Protein AF-A0A1G0Z399-F1 (afdb_monomer_lite)

Foldseek 3Di:
DDDDPPDPDDDDPDDDDPPPPDDDDLDDLPLVVLVVVLVVLVVVLVVQVPDPDRDPVVNVVSVVVSVVSVVVSVVVLCVQLVVLVVLLVVLVVVLVVCVVVVHDSPVSVVVNVVSVLSNVQSVCSSVVHHRPSPPDPPDDDDDDDDDDDDDDDDDDDDDDDDDDDDDDDDDDDD

pLDDT: mean 73.5, std 22.29, range [37.78, 97.56]

Radius of gyration: 30.2 Å; chains: 1; bounding box: 75×41×103 Å

Secondary structure (DSSP, 8-state):
------------------GGG--SS----TTHHHHHHHHHHHHHHHHHHTSSS--HHHHHHHHHHHHHHHHHHHHHHHHHHHHHHHHHHHHHHHHHHHHHTT---HHHHHHHHHHHHHHHHHHHHHTTPPPTT-----------------------------------------

Structure (mmCIF, N/CA/C/O backbone):
data_AF-A0A1G0Z399-F1
#
_entry.id   AF-A0A1G0Z399-F1
#
loop_
_atom_site.group_PDB
_atom_site.id
_atom_site.type_symbol
_atom_site.label_atom_id
_atom_site.label_alt_id
_atom_site.label_comp_id
_atom_site.label_asym_id
_atom_site.label_entity_id
_atom_site.label_seq_id
_atom_site.pdbx_PDB_ins_code
_atom_site.Cartn_x
_atom_site.Cartn_y
_atom_site.Cartn_z
_atom_site.occupancy
_atom_site.B_iso_or_equiv
_atom_site.auth_seq_id
_atom_site.auth_comp_id
_atom_site.auth_asym_id
_atom_site.auth_atom_id
_atom_site.pdbx_PDB_model_num
ATOM 1 N N . MET A 1 1 ? -34.007 10.698 52.292 1.00 41.97 1 MET A N 1
ATOM 2 C CA . MET A 1 1 ? -33.029 9.693 51.811 1.00 41.97 1 MET A CA 1
ATOM 3 C C . MET A 1 1 ? -32.902 9.818 50.298 1.00 41.97 1 MET A C 1
ATOM 5 O O . MET A 1 1 ? -33.829 10.302 49.661 1.00 41.97 1 MET A O 1
ATOM 9 N N . LYS A 1 2 ? -31.699 9.563 49.783 1.00 42.75 2 LYS A N 1
ATOM 10 C CA . LYS A 1 2 ? -31.101 10.180 48.586 1.00 42.75 2 LYS A CA 1
ATOM 11 C C . LYS A 1 2 ? -31.815 9.789 47.278 1.00 42.75 2 LYS A C 1
ATOM 13 O O . LYS A 1 2 ? -32.022 8.610 47.025 1.00 42.75 2 LYS A O 1
ATOM 18 N N . LYS A 1 3 ? -32.147 10.788 46.449 1.00 45.00 3 LYS A N 1
ATOM 19 C CA . LYS A 1 3 ? -32.598 10.623 45.058 1.00 45.00 3 LYS A CA 1
ATOM 20 C C . LYS A 1 3 ? -31.360 10.443 44.174 1.00 45.00 3 LYS A C 1
ATOM 22 O O . LYS A 1 3 ? -30.615 11.398 43.972 1.00 45.00 3 LYS A O 1
ATOM 27 N N . THR A 1 4 ? -31.118 9.235 43.684 1.00 48.25 4 THR A N 1
ATOM 28 C CA . THR A 1 4 ? -30.069 8.941 42.700 1.00 48.25 4 THR A CA 1
ATOM 29 C C . THR A 1 4 ? -30.560 9.351 41.314 1.00 48.25 4 THR A C 1
ATOM 31 O O . THR A 1 4 ? -31.308 8.633 40.657 1.00 48.25 4 THR A O 1
ATOM 34 N N . LEU A 1 5 ? -30.161 10.547 40.884 1.00 44.56 5 LEU A N 1
ATOM 35 C CA . LEU A 1 5 ? -30.267 10.999 39.500 1.00 44.56 5 LEU A CA 1
ATOM 36 C C . LEU A 1 5 ? -29.187 10.287 38.679 1.00 44.56 5 LEU A C 1
ATOM 38 O O . LEU A 1 5 ? -28.025 10.687 38.684 1.00 44.56 5 LEU A O 1
ATOM 42 N N . PHE A 1 6 ? -29.569 9.217 37.988 1.00 41.09 6 PHE A N 1
ATOM 43 C CA . PHE A 1 6 ? -28.756 8.643 36.921 1.00 41.09 6 PHE A CA 1
ATOM 44 C C . PHE A 1 6 ? -28.869 9.540 35.687 1.00 41.09 6 PHE A C 1
ATOM 46 O O . PHE A 1 6 ? -29.827 9.457 34.923 1.00 41.09 6 PHE A O 1
ATOM 53 N N . VAL A 1 7 ? -27.888 10.421 35.503 1.00 41.69 7 VAL A N 1
ATOM 54 C CA . VAL A 1 7 ? -27.706 11.175 34.260 1.00 41.69 7 VAL A CA 1
ATOM 55 C C . VAL A 1 7 ? -26.719 10.396 33.393 1.00 41.69 7 VAL A C 1
ATOM 57 O O . VAL A 1 7 ? -25.513 10.623 33.444 1.00 41.69 7 VAL A O 1
ATOM 60 N N . PHE A 1 8 ? -27.220 9.451 32.595 1.00 39.59 8 PHE A N 1
ATOM 61 C CA . PHE A 1 8 ? -26.447 8.889 31.484 1.00 39.59 8 PHE A CA 1
ATOM 62 C C . PHE A 1 8 ? -26.512 9.867 30.306 1.00 39.59 8 PHE A C 1
ATOM 64 O O . PHE A 1 8 ? -27.365 9.774 29.426 1.00 39.59 8 PHE A O 1
ATOM 71 N N . SER A 1 9 ? -25.625 10.863 30.341 1.00 43.03 9 SER A N 1
ATOM 72 C CA . SER A 1 9 ? -25.463 11.854 29.280 1.00 43.03 9 SER A CA 1
ATOM 73 C C . SER A 1 9 ? -24.786 11.232 28.055 1.00 43.03 9 SER A C 1
ATOM 75 O O . SER A 1 9 ? -23.596 10.928 28.067 1.00 43.03 9 SER A O 1
ATOM 77 N N . VAL A 1 10 ? -25.595 11.067 27.010 1.00 49.69 10 VAL A N 1
ATOM 78 C CA . VAL A 1 10 ? -25.304 11.088 25.568 1.00 49.69 10 VAL A CA 1
ATOM 79 C C . VAL A 1 10 ? -23.856 11.441 25.197 1.00 49.69 10 VAL A C 1
ATOM 81 O O . VAL A 1 10 ? -23.491 12.611 25.205 1.00 49.69 10 VAL A O 1
ATOM 84 N N . VAL A 1 11 ? -23.073 10.454 24.748 1.00 41.09 11 VAL A N 1
ATOM 85 C CA . VAL A 1 11 ? -21.989 10.662 23.769 1.00 41.09 11 VAL A CA 1
ATOM 86 C C . VAL A 1 11 ? -21.885 9.412 22.894 1.00 41.09 11 VAL A C 1
ATOM 88 O O . VAL A 1 11 ? -21.137 8.486 23.184 1.00 41.09 11 VAL A O 1
ATOM 91 N N . ALA A 1 12 ? -22.656 9.370 21.813 1.00 42.72 12 ALA A N 1
ATOM 92 C CA . ALA A 1 12 ? -22.428 8.432 20.717 1.00 42.72 12 ALA A CA 1
ATOM 93 C C . ALA A 1 12 ? -22.665 9.167 19.395 1.00 42.72 12 ALA A C 1
ATOM 95 O O . ALA A 1 12 ? -23.560 8.840 18.621 1.00 42.72 12 ALA A O 1
ATOM 96 N N . ALA A 1 13 ? -21.879 10.222 19.164 1.00 41.69 13 ALA A N 1
ATOM 97 C CA . ALA A 1 13 ? -21.755 10.795 17.834 1.00 41.69 13 ALA A CA 1
ATOM 98 C C . ALA A 1 13 ? -20.957 9.802 16.981 1.00 41.69 13 ALA A C 1
ATOM 100 O O . ALA A 1 13 ? -19.735 9.696 17.076 1.00 41.69 13 ALA A O 1
ATOM 101 N N . PHE A 1 14 ? -21.711 9.025 16.211 1.00 49.06 14 PHE A N 1
ATOM 102 C CA . PHE A 1 14 ? -21.263 8.169 15.126 1.00 49.06 14 PHE A CA 1
ATOM 103 C C . PHE A 1 14 ? -20.298 8.927 14.205 1.00 49.06 14 PHE A C 1
ATOM 105 O O . PHE A 1 14 ? -20.700 9.838 13.485 1.00 49.06 14 PHE A O 1
ATOM 112 N N . VAL A 1 15 ? -19.038 8.499 14.177 1.00 44.31 15 VAL A N 1
ATOM 113 C CA . VAL A 1 15 ? -18.118 8.781 13.071 1.00 44.31 15 VAL A CA 1
ATOM 114 C C . VAL A 1 15 ? -17.552 7.442 12.619 1.00 44.31 15 VAL A C 1
ATOM 116 O O . VAL A 1 15 ? -16.433 7.074 12.955 1.00 44.31 15 VAL A O 1
ATOM 119 N N . PHE A 1 16 ? -18.358 6.665 11.898 1.00 48.03 16 PHE A N 1
ATOM 120 C CA . PHE A 1 16 ? -17.870 5.472 11.211 1.00 48.03 16 PHE A CA 1
ATOM 121 C C . PHE A 1 16 ? -18.351 5.505 9.764 1.00 48.03 16 PHE A C 1
ATOM 123 O O . PHE A 1 16 ? -19.445 5.070 9.418 1.00 48.03 16 PHE A O 1
ATOM 130 N N . SER A 1 17 ? -17.539 6.115 8.906 1.00 43.75 17 SER A N 1
ATOM 131 C CA . SER A 1 17 ? -17.674 6.036 7.450 1.00 43.75 17 SER A CA 1
ATOM 132 C C . SER A 1 17 ? -16.289 6.084 6.813 1.00 43.75 17 SER A C 1
ATOM 134 O O . SER A 1 17 ? -15.959 7.000 6.070 1.00 43.75 17 SER A O 1
ATOM 136 N N . VAL A 1 18 ? -15.453 5.091 7.137 1.00 48.06 18 VAL A N 1
ATOM 137 C CA . VAL A 1 18 ? -14.201 4.819 6.399 1.00 48.06 18 VAL A CA 1
ATOM 138 C C . VAL A 1 18 ? -14.210 3.411 5.773 1.00 48.06 18 VAL A C 1
ATOM 140 O O . VAL A 1 18 ? -13.247 2.987 5.143 1.00 48.06 18 VAL A O 1
ATOM 143 N N . SER A 1 19 ? -15.313 2.665 5.895 1.00 46.28 19 SER A N 1
ATOM 144 C CA . SER A 1 19 ? -15.347 1.223 5.603 1.00 46.28 19 SER A CA 1
ATOM 145 C C . SER A 1 19 ? -15.440 0.842 4.119 1.00 46.28 19 SER A C 1
ATOM 147 O O . SER A 1 19 ? -15.453 -0.344 3.807 1.00 46.28 19 SER A O 1
ATOM 149 N N . SER A 1 20 ? -15.472 1.794 3.185 1.00 47.72 20 SER A N 1
ATOM 150 C CA . SER A 1 20 ? -15.781 1.484 1.779 1.00 47.72 20 SER A CA 1
ATOM 151 C C . SER A 1 20 ? -14.581 1.069 0.917 1.00 47.72 20 SER A C 1
ATOM 153 O O . SER A 1 20 ? -14.781 0.713 -0.239 1.00 47.72 20 SER A O 1
ATOM 155 N N . LEU A 1 21 ? -13.341 1.117 1.422 1.00 50.50 21 LEU A N 1
ATOM 156 C CA . LEU A 1 21 ? -12.150 0.834 0.598 1.00 50.50 21 LEU A CA 1
ATOM 157 C C . LEU A 1 21 ? -11.753 -0.649 0.522 1.00 50.50 21 LEU A C 1
ATOM 159 O O . LEU A 1 21 ? -10.910 -1.003 -0.294 1.00 50.50 21 LEU A O 1
ATOM 163 N N . PHE A 1 22 ? -12.367 -1.519 1.324 1.00 53.06 22 PHE A N 1
ATOM 164 C CA . PHE A 1 22 ? -12.090 -2.959 1.320 1.00 53.06 22 PHE A CA 1
ATOM 165 C C . PHE A 1 22 ? -13.396 -3.749 1.435 1.00 53.06 22 PHE A C 1
ATOM 167 O O . PHE A 1 22 ? -13.608 -4.478 2.401 1.00 53.06 22 PHE A O 1
ATOM 174 N N . ALA A 1 23 ? -14.300 -3.557 0.471 1.00 49.56 23 ALA A N 1
ATOM 175 C CA . ALA A 1 23 ? -15.424 -4.465 0.290 1.00 49.56 23 ALA A CA 1
ATOM 176 C C . ALA A 1 23 ? -14.911 -5.800 -0.273 1.00 49.56 23 ALA A C 1
ATOM 178 O O . ALA A 1 23 ? -14.051 -5.847 -1.150 1.00 49.56 23 ALA A O 1
ATOM 179 N N . GLU A 1 24 ? -15.437 -6.866 0.303 1.00 47.84 24 GLU A N 1
ATOM 180 C CA . GLU A 1 24 ? -15.082 -8.275 0.192 1.00 47.84 24 GLU A CA 1
ATOM 181 C C . GLU A 1 24 ? -15.218 -8.823 -1.243 1.00 47.84 24 GLU A C 1
ATOM 183 O O . GLU A 1 24 ? -16.223 -9.402 -1.637 1.00 47.84 24 GLU A O 1
ATOM 188 N N . ALA A 1 25 ? -14.179 -8.623 -2.049 1.00 48.88 25 ALA A N 1
ATOM 189 C CA . ALA A 1 25 ? -13.907 -9.354 -3.281 1.00 48.88 25 ALA A CA 1
ATOM 190 C C . ALA A 1 25 ? -12.461 -9.845 -3.185 1.00 48.88 25 ALA A C 1
ATOM 192 O O . ALA A 1 25 ? -11.640 -9.106 -2.643 1.00 48.88 25 ALA A O 1
ATOM 193 N N . ALA A 1 26 ? -12.165 -11.064 -3.664 1.00 54.31 26 ALA A N 1
ATOM 194 C CA . ALA A 1 26 ? -10.829 -11.679 -3.652 1.00 54.31 26 ALA A CA 1
ATOM 195 C C . ALA A 1 26 ? -9.746 -10.605 -3.830 1.00 54.31 26 ALA A C 1
ATOM 197 O O . ALA A 1 26 ? -9.667 -9.973 -4.891 1.00 54.31 26 ALA A O 1
ATOM 198 N N . LYS A 1 27 ? -9.045 -10.286 -2.734 1.00 64.12 27 LYS A N 1
ATOM 199 C CA . LYS A 1 27 ? -8.339 -9.013 -2.602 1.00 64.12 27 LYS A CA 1
ATOM 200 C C . LYS A 1 27 ? -7.101 -9.038 -3.484 1.00 64.12 27 LYS A C 1
ATOM 202 O O . LYS A 1 27 ? -6.032 -9.485 -3.093 1.00 64.12 27 LYS A O 1
ATOM 207 N N . LYS A 1 28 ? -7.271 -8.557 -4.713 1.00 76.69 28 LYS A N 1
ATOM 208 C CA . LYS A 1 28 ? -6.165 -8.315 -5.633 1.00 76.69 28 LYS A CA 1
ATOM 209 C C . LYS A 1 28 ? -5.223 -7.313 -4.982 1.00 76.69 28 LYS A C 1
ATOM 211 O O . LYS A 1 28 ? -5.672 -6.244 -4.569 1.00 76.69 28 LYS A O 1
ATOM 216 N N . ASN A 1 29 ? -3.935 -7.642 -4.952 1.00 84.56 29 ASN A N 1
ATOM 217 C CA . ASN A 1 29 ? -2.895 -6.734 -4.491 1.00 84.56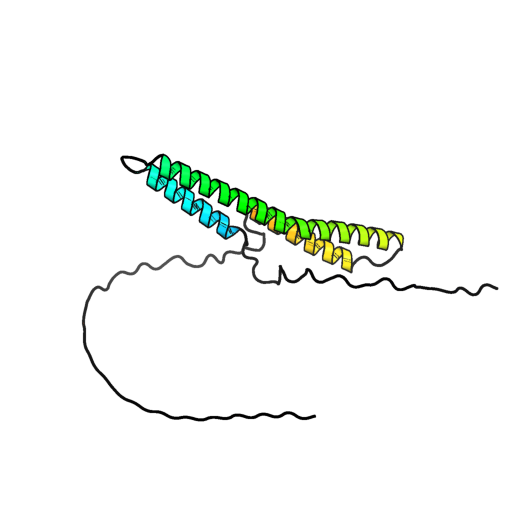 29 ASN A CA 1
ATOM 218 C C . ASN A 1 29 ? -2.965 -5.413 -5.297 1.00 84.56 29 ASN A C 1
ATOM 220 O O . ASN A 1 29 ? -2.647 -5.409 -6.492 1.00 84.56 29 ASN A O 1
ATOM 224 N N . PRO A 1 30 ? -3.352 -4.278 -4.680 1.00 84.19 30 PRO A N 1
ATOM 225 C CA . PRO A 1 30 ? -3.491 -3.006 -5.387 1.00 84.19 30 PRO A CA 1
ATOM 226 C C . PRO A 1 30 ? -2.135 -2.436 -5.833 1.00 84.19 30 PRO A C 1
ATOM 228 O O . PRO A 1 30 ? -2.087 -1.531 -6.669 1.00 84.19 30 PRO A O 1
ATOM 231 N N . PHE A 1 31 ? -1.031 -2.972 -5.306 1.00 89.38 31 PHE A N 1
ATOM 232 C CA . PHE A 1 31 ? 0.333 -2.560 -5.614 1.00 89.38 31 PHE A CA 1
ATOM 233 C C . PHE A 1 31 ? 0.970 -3.365 -6.759 1.00 89.38 31 PHE A C 1
ATOM 235 O O . PHE A 1 31 ? 2.005 -2.950 -7.276 1.00 89.38 31 PHE A O 1
ATOM 242 N N . GLU A 1 32 ? 0.333 -4.444 -7.234 1.00 88.50 32 GLU A N 1
ATOM 243 C CA . GLU A 1 32 ? 0.873 -5.329 -8.285 1.00 88.50 32 GLU A CA 1
ATOM 244 C C . GLU A 1 32 ? 1.185 -4.573 -9.593 1.00 88.50 32 GLU A C 1
ATOM 246 O O . GLU A 1 32 ? 2.097 -4.919 -10.347 1.00 88.50 32 GLU A O 1
ATOM 251 N N . ARG A 1 33 ? 0.446 -3.492 -9.873 1.00 90.38 33 ARG A N 1
ATOM 252 C CA . ARG A 1 33 ? 0.712 -2.633 -11.035 1.00 90.38 33 ARG A CA 1
ATOM 253 C C . ARG A 1 33 ? 2.109 -2.011 -10.981 1.00 90.38 33 ARG A C 1
ATOM 255 O O . ARG A 1 33 ? 2.742 -1.899 -12.027 1.00 90.38 33 ARG A O 1
ATOM 262 N N . TYR A 1 34 ? 2.577 -1.606 -9.801 1.00 91.31 34 TYR A N 1
ATOM 263 C CA . TYR A 1 34 ? 3.912 -1.029 -9.650 1.00 91.31 34 TYR A CA 1
ATOM 264 C C . TYR A 1 34 ? 4.985 -2.069 -9.962 1.00 91.31 34 TYR A C 1
ATOM 266 O O . TYR A 1 34 ? 5.903 -1.766 -10.714 1.00 91.31 34 TYR A O 1
ATOM 274 N N . ASP A 1 35 ? 4.816 -3.301 -9.482 1.00 89.88 35 ASP A N 1
ATOM 275 C CA . ASP A 1 35 ? 5.749 -4.400 -9.755 1.00 89.88 35 ASP A CA 1
ATOM 276 C C . ASP A 1 35 ? 5.809 -4.737 -11.246 1.00 89.88 35 ASP A C 1
ATOM 278 O O . ASP A 1 35 ? 6.889 -4.890 -11.816 1.00 89.88 35 ASP A O 1
ATOM 282 N N . LYS A 1 36 ? 4.652 -4.766 -11.917 1.00 91.50 36 LYS A N 1
ATOM 283 C CA . LYS A 1 36 ? 4.574 -4.949 -13.374 1.00 91.50 36 LYS A CA 1
ATOM 284 C C . LYS A 1 36 ? 5.256 -3.815 -14.141 1.00 91.50 36 LYS A C 1
ATOM 286 O O . LYS A 1 36 ? 5.936 -4.081 -15.130 1.00 91.50 36 LYS A O 1
ATOM 291 N N . ASP A 1 37 ? 5.064 -2.567 -13.721 1.00 93.56 37 ASP A N 1
ATOM 292 C CA . ASP A 1 37 ? 5.695 -1.405 -14.354 1.00 93.56 37 ASP A CA 1
ATOM 293 C C . ASP A 1 37 ? 7.221 -1.419 -14.146 1.00 93.56 37 ASP A C 1
ATOM 295 O O . ASP A 1 37 ? 7.956 -1.212 -15.108 1.00 93.56 37 ASP A O 1
ATOM 299 N N . ILE A 1 38 ? 7.697 -1.709 -12.929 1.00 94.00 38 ILE A N 1
ATOM 300 C CA . ILE A 1 38 ? 9.129 -1.812 -12.604 1.00 94.00 38 ILE A CA 1
ATOM 301 C C . ILE A 1 38 ? 9.778 -2.929 -13.424 1.00 94.00 38 ILE A C 1
ATOM 303 O O . ILE A 1 38 ? 10.776 -2.684 -14.096 1.00 94.00 38 ILE A O 1
ATOM 307 N N . LYS A 1 39 ? 9.157 -4.115 -13.476 1.00 94.56 39 LYS A N 1
ATOM 308 C CA . LYS A 1 39 ? 9.652 -5.241 -14.278 1.00 94.56 39 LYS A CA 1
ATOM 309 C C . LYS A 1 39 ? 9.760 -4.894 -15.765 1.00 94.56 39 LYS A C 1
ATOM 311 O O . LYS A 1 39 ? 10.748 -5.230 -16.406 1.00 94.56 39 LYS A O 1
ATOM 316 N N . LYS A 1 40 ? 8.775 -4.182 -16.323 1.00 96.31 40 LYS A N 1
ATOM 317 C CA . LYS A 1 40 ? 8.840 -3.715 -17.719 1.00 96.31 40 LYS A CA 1
ATOM 318 C C . LYS A 1 40 ? 9.993 -2.744 -17.957 1.00 96.31 40 LYS A C 1
ATOM 320 O O . LYS A 1 40 ? 10.565 -2.758 -19.043 1.00 96.31 40 LYS A O 1
ATOM 325 N N . ILE A 1 41 ? 10.305 -1.886 -16.986 1.00 96.31 41 ILE A N 1
ATOM 326 C CA . ILE A 1 41 ? 11.447 -0.972 -17.082 1.00 96.31 41 ILE A CA 1
ATOM 327 C C . ILE A 1 41 ? 12.757 -1.764 -17.018 1.00 96.31 41 ILE A C 1
ATOM 329 O O . ILE A 1 41 ? 13.631 -1.524 -17.845 1.00 96.31 41 ILE A O 1
ATOM 333 N N . ASP A 1 42 ? 12.863 -2.751 -16.127 1.00 96.06 42 ASP A N 1
ATOM 334 C CA . ASP A 1 42 ? 14.026 -3.645 -16.055 1.00 96.06 42 ASP A CA 1
ATOM 335 C C . ASP A 1 42 ? 14.254 -4.397 -17.374 1.00 96.06 42 ASP A C 1
ATOM 337 O O . ASP A 1 42 ? 15.359 -4.374 -17.912 1.00 96.06 42 ASP A O 1
ATOM 341 N N . GLU A 1 43 ? 13.198 -4.955 -17.975 1.00 97.56 43 GLU A N 1
ATOM 342 C CA . GLU A 1 43 ? 13.270 -5.593 -19.299 1.00 97.56 43 GLU A CA 1
ATOM 343 C C . GLU A 1 43 ? 13.707 -4.613 -20.405 1.00 97.56 43 GLU A C 1
ATOM 345 O O . GLU A 1 43 ? 14.364 -5.005 -21.371 1.00 97.56 43 GLU A O 1
ATOM 350 N N . GLN A 1 44 ? 13.332 -3.332 -20.314 1.00 97.12 44 GLN A N 1
ATOM 351 C CA . GLN A 1 44 ? 13.774 -2.305 -21.266 1.00 97.12 44 GLN A CA 1
ATOM 352 C C . GLN A 1 44 ? 15.247 -1.941 -21.069 1.00 97.12 44 GLN A C 1
ATOM 354 O O . GLN A 1 44 ? 15.956 -1.775 -22.062 1.00 97.12 44 GLN A O 1
ATOM 359 N N . ILE A 1 45 ? 15.710 -1.849 -19.820 1.00 96.44 45 ILE A N 1
ATOM 360 C CA . ILE A 1 45 ? 17.122 -1.624 -19.489 1.00 96.44 45 ILE A CA 1
ATOM 361 C C . ILE A 1 45 ? 17.967 -2.788 -20.012 1.00 96.44 45 ILE A C 1
ATOM 363 O O . ILE A 1 45 ? 18.972 -2.560 -20.682 1.00 96.44 45 ILE A O 1
ATOM 367 N N . GLU A 1 46 ? 17.536 -4.029 -19.780 1.00 96.62 46 GLU A N 1
ATOM 368 C CA . GLU A 1 46 ? 18.212 -5.229 -20.280 1.00 96.62 46 GLU A CA 1
ATOM 369 C C . GLU A 1 46 ? 18.308 -5.226 -21.813 1.00 96.62 46 GLU A C 1
ATOM 371 O O . GLU A 1 46 ? 19.391 -5.402 -22.373 1.00 96.62 46 GLU A O 1
ATOM 376 N N . LYS A 1 47 ? 17.201 -4.928 -22.507 1.00 96.44 47 LYS A N 1
ATOM 377 C CA . LYS A 1 47 ? 17.180 -4.810 -23.974 1.00 96.44 47 LYS A CA 1
ATOM 378 C C . LYS A 1 47 ? 18.090 -3.704 -24.497 1.00 96.44 47 LYS A C 1
ATOM 380 O O . LYS A 1 47 ? 18.672 -3.872 -25.564 1.00 96.44 47 LYS A O 1
ATOM 385 N N . GLU A 1 48 ? 18.194 -2.574 -23.801 1.00 95.19 48 GLU A N 1
ATOM 386 C CA . GLU A 1 48 ? 19.080 -1.472 -24.193 1.00 95.19 48 GLU A CA 1
ATOM 387 C C . GLU A 1 48 ? 20.555 -1.838 -23.987 1.00 95.19 48 GLU A C 1
ATOM 389 O O . GLU A 1 48 ? 21.374 -1.574 -24.867 1.00 95.19 48 GLU A O 1
ATOM 394 N N . ASN A 1 49 ? 20.874 -2.504 -22.874 1.00 93.88 49 ASN A N 1
ATOM 395 C CA . ASN A 1 49 ? 22.213 -3.013 -22.569 1.00 93.88 49 ASN A CA 1
ATOM 396 C C . ASN A 1 49 ? 22.670 -4.106 -23.541 1.00 93.88 49 ASN A C 1
ATOM 398 O O . ASN A 1 49 ? 23.854 -4.190 -23.854 1.00 93.88 49 ASN A O 1
ATOM 402 N N . ALA A 1 50 ? 21.744 -4.918 -24.055 1.00 96.25 50 ALA A N 1
ATOM 403 C CA . ALA A 1 50 ? 22.040 -5.963 -25.031 1.00 96.25 50 ALA A CA 1
ATOM 404 C C . ALA A 1 50 ? 22.319 -5.431 -26.453 1.00 96.25 50 ALA A C 1
ATOM 406 O O . ALA A 1 50 ? 22.718 -6.198 -27.332 1.00 96.25 50 ALA A O 1
ATOM 407 N N . LYS A 1 51 ? 22.101 -4.134 -26.725 1.00 95.31 51 LYS A N 1
ATOM 408 C CA . LYS A 1 51 ? 22.391 -3.553 -28.045 1.00 95.31 51 LYS A CA 1
ATOM 409 C C . LYS A 1 51 ? 23.903 -3.469 -28.283 1.00 95.31 51 LYS A C 1
ATOM 411 O O . LYS A 1 51 ? 24.648 -3.164 -27.360 1.00 95.31 51 LYS A O 1
ATOM 416 N N . PRO A 1 52 ? 24.373 -3.595 -29.540 1.00 94.19 52 PRO A N 1
ATOM 417 C CA . PRO A 1 52 ? 25.799 -3.489 -29.873 1.00 94.19 52 PRO A CA 1
ATOM 418 C C . PRO A 1 52 ? 26.411 -2.116 -29.549 1.00 94.19 52 PRO A C 1
ATOM 420 O O . PRO A 1 52 ? 27.626 -1.992 -29.419 1.00 94.19 52 PRO A O 1
ATOM 423 N N . LYS A 1 53 ? 25.579 -1.077 -29.414 1.00 94.69 53 LYS A N 1
ATOM 424 C CA . LYS A 1 53 ? 25.971 0.241 -28.909 1.00 94.69 53 LYS A CA 1
ATOM 425 C C . LYS A 1 53 ? 24.891 0.750 -27.944 1.00 94.69 53 LYS A C 1
ATOM 427 O O . LYS A 1 53 ? 23.960 1.419 -28.400 1.00 94.69 53 LYS A O 1
ATOM 432 N N . PRO A 1 54 ? 24.973 0.403 -26.648 1.00 92.81 54 PRO A N 1
ATOM 433 C CA . PRO A 1 54 ? 23.991 0.817 -25.651 1.00 92.81 54 PRO A CA 1
ATOM 434 C C . PRO A 1 54 ? 23.938 2.339 -25.522 1.00 92.81 54 PRO A C 1
ATOM 436 O O . PRO A 1 54 ? 24.965 3.021 -25.561 1.00 92.81 54 PRO A O 1
ATOM 439 N N . SER A 1 55 ? 22.737 2.892 -25.361 1.00 96.12 55 SER A N 1
ATOM 440 C CA . SER A 1 55 ? 22.578 4.317 -25.083 1.00 96.12 55 SER A CA 1
ATOM 441 C C . SER A 1 55 ? 22.571 4.573 -23.577 1.00 96.12 55 SER A C 1
ATOM 443 O O . SER A 1 55 ? 21.535 4.440 -22.927 1.00 96.12 55 SER A O 1
ATOM 445 N N . GLU A 1 56 ? 23.697 5.030 -23.024 1.00 95.44 56 GLU A N 1
ATOM 446 C CA . GLU A 1 56 ? 23.799 5.400 -21.599 1.00 95.44 56 GLU A CA 1
ATOM 447 C C . GLU A 1 56 ? 22.738 6.428 -21.181 1.00 95.44 56 GLU A C 1
ATOM 449 O O . GLU A 1 56 ? 22.156 6.344 -20.102 1.00 95.44 56 GLU A O 1
ATOM 454 N N . LYS A 1 57 ? 22.427 7.392 -22.059 1.00 96.00 57 LYS A N 1
ATOM 455 C CA . LYS A 1 57 ? 21.387 8.398 -21.799 1.00 96.00 57 LYS A CA 1
ATOM 456 C C . LYS A 1 57 ? 19.993 7.770 -21.703 1.00 96.00 57 LYS A C 1
ATOM 458 O O . LYS A 1 57 ? 19.186 8.231 -20.896 1.00 96.00 57 LYS A O 1
ATOM 463 N N . ALA A 1 58 ? 19.697 6.760 -22.525 1.00 95.38 58 ALA A N 1
ATOM 464 C CA . ALA A 1 58 ? 18.426 6.045 -22.466 1.00 95.38 58 ALA A CA 1
ATOM 465 C C . ALA A 1 58 ? 18.340 5.179 -21.203 1.00 95.38 58 ALA A C 1
ATOM 467 O O . ALA A 1 58 ? 17.343 5.265 -20.491 1.00 95.38 58 ALA A O 1
ATOM 468 N N . ILE A 1 59 ? 19.407 4.441 -20.879 1.00 96.69 59 ILE A N 1
ATOM 469 C CA . ILE A 1 59 ? 19.504 3.615 -19.666 1.00 96.69 59 ILE A CA 1
ATOM 470 C C . ILE A 1 59 ? 19.309 4.476 -18.417 1.00 96.69 59 ILE A C 1
ATOM 472 O O . ILE A 1 59 ? 18.404 4.218 -17.632 1.00 96.69 59 ILE A O 1
ATOM 476 N N . LYS A 1 60 ? 20.046 5.586 -18.292 1.00 97.56 60 LYS A N 1
ATOM 477 C CA . LYS A 1 60 ? 19.933 6.503 -17.147 1.00 97.56 60 LYS A CA 1
ATOM 478 C C . LYS A 1 60 ? 18.527 7.090 -16.989 1.00 97.56 60 LYS A C 1
ATOM 480 O O . LYS A 1 60 ? 18.062 7.338 -15.874 1.00 97.56 60 LYS A O 1
ATOM 485 N N . LYS A 1 61 ? 17.830 7.336 -18.105 1.00 97.19 61 LYS A N 1
ATOM 486 C CA . LYS A 1 61 ? 16.432 7.786 -18.076 1.00 97.19 61 LYS A CA 1
ATOM 487 C C . LYS A 1 61 ? 15.513 6.683 -17.545 1.00 97.19 61 LYS A C 1
ATOM 489 O O . LYS A 1 61 ? 14.696 6.969 -16.676 1.00 97.19 61 LYS A O 1
ATOM 494 N N . LEU A 1 62 ? 15.676 5.451 -18.024 1.00 97.25 62 LEU A N 1
ATOM 495 C CA . LEU A 1 62 ? 14.915 4.294 -17.549 1.00 97.25 62 LEU A CA 1
ATOM 496 C C . LEU A 1 62 ? 15.172 4.016 -16.061 1.00 97.25 62 LEU A C 1
ATOM 498 O O . LEU A 1 62 ? 14.219 3.820 -15.318 1.00 97.25 62 LEU A O 1
ATOM 502 N N . GLU A 1 63 ? 16.418 4.097 -15.595 1.00 96.50 63 GLU A N 1
ATOM 503 C CA . GLU A 1 63 ? 16.768 3.971 -14.171 1.00 96.50 63 GLU A CA 1
ATOM 504 C C . GLU A 1 63 ? 16.100 5.055 -13.314 1.00 96.50 63 GLU A C 1
ATOM 506 O O . GLU A 1 63 ? 15.566 4.780 -12.239 1.00 96.50 63 GLU A O 1
ATOM 511 N N . THR A 1 64 ? 16.064 6.295 -13.812 1.00 97.38 64 THR A N 1
ATOM 512 C CA . THR A 1 64 ? 15.358 7.394 -13.138 1.00 97.38 64 THR A CA 1
ATOM 513 C C . THR A 1 64 ? 13.853 7.125 -13.068 1.00 97.38 64 THR A C 1
ATOM 515 O O . THR A 1 64 ? 13.219 7.375 -12.041 1.00 97.38 64 THR A O 1
ATOM 518 N N . ASP A 1 65 ? 13.263 6.620 -14.151 1.00 96.12 65 ASP A N 1
ATOM 519 C CA . ASP A 1 65 ? 11.841 6.285 -14.201 1.00 96.12 65 ASP A CA 1
ATOM 520 C C . ASP A 1 65 ? 11.513 5.091 -13.286 1.00 96.12 65 ASP A C 1
ATOM 522 O O . ASP A 1 65 ? 10.490 5.124 -12.597 1.00 96.12 65 ASP A O 1
ATOM 526 N N . LYS A 1 66 ? 12.406 4.094 -13.190 1.00 95.31 66 LYS A N 1
ATOM 527 C CA . LYS A 1 66 ? 12.326 2.992 -12.219 1.00 95.31 66 LYS A CA 1
ATOM 528 C C . LYS A 1 66 ? 12.315 3.521 -10.788 1.00 95.31 66 LYS A C 1
ATOM 530 O O . LYS A 1 66 ? 11.380 3.230 -10.047 1.00 95.31 66 LYS A O 1
ATOM 535 N N . SER A 1 67 ? 13.283 4.363 -10.431 1.00 96.12 67 SER A N 1
ATOM 536 C CA . SER A 1 67 ? 13.377 4.946 -9.087 1.00 96.12 67 SER A CA 1
ATOM 537 C C . SER A 1 67 ? 12.110 5.723 -8.703 1.00 96.12 67 S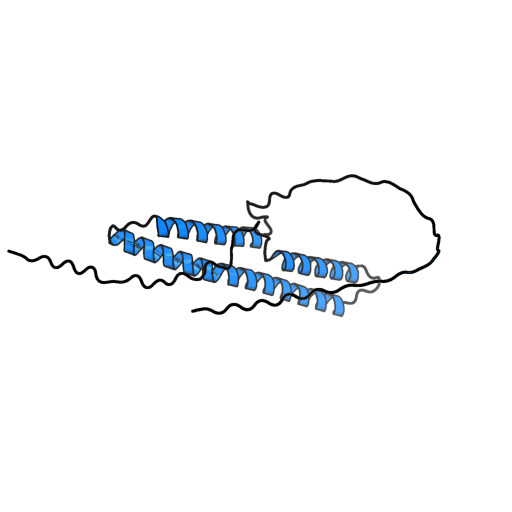ER A C 1
ATOM 539 O O . SER A 1 67 ? 11.561 5.533 -7.618 1.00 96.12 67 SER A O 1
ATOM 541 N N . LYS A 1 68 ? 11.553 6.524 -9.622 1.00 97.06 68 LYS A N 1
ATOM 542 C CA . LYS A 1 68 ? 10.273 7.222 -9.394 1.00 97.06 68 LYS A CA 1
ATOM 543 C C . LYS A 1 68 ? 9.103 6.261 -9.182 1.00 97.06 68 LYS A C 1
ATOM 545 O O . LYS A 1 68 ? 8.187 6.568 -8.418 1.00 97.06 68 LYS A O 1
ATOM 550 N N . LYS A 1 69 ? 9.085 5.123 -9.881 1.00 94.69 69 LYS A N 1
ATOM 551 C CA . LYS A 1 69 ? 8.038 4.100 -9.738 1.00 94.69 69 LYS A CA 1
ATOM 552 C C . LYS A 1 69 ? 8.141 3.364 -8.407 1.00 94.69 69 LYS A C 1
ATOM 554 O O . LYS A 1 69 ? 7.107 3.154 -7.776 1.00 94.69 69 LYS A O 1
ATOM 559 N N . GLU A 1 70 ? 9.350 3.042 -7.964 1.00 93.38 70 GLU A N 1
ATOM 560 C CA . GLU A 1 70 ? 9.613 2.481 -6.635 1.00 93.38 70 GLU A CA 1
ATOM 561 C C . GLU A 1 70 ? 9.187 3.456 -5.530 1.00 93.38 70 GLU A C 1
ATOM 563 O O . GLU A 1 70 ? 8.433 3.082 -4.634 1.00 93.38 70 GLU A O 1
ATOM 568 N N . GLU A 1 71 ? 9.551 4.737 -5.641 1.00 95.12 71 GLU A N 1
ATOM 569 C CA . GLU A 1 71 ? 9.128 5.770 -4.689 1.00 95.12 71 GLU A CA 1
ATOM 570 C C . GLU A 1 71 ? 7.598 5.918 -4.652 1.00 95.12 71 GLU A C 1
ATOM 572 O O . GLU A 1 71 ? 6.991 6.024 -3.582 1.00 95.12 71 GLU A O 1
ATOM 577 N N . ALA A 1 72 ? 6.945 5.887 -5.817 1.00 94.44 72 ALA A N 1
ATOM 578 C CA . ALA A 1 72 ? 5.491 5.936 -5.904 1.00 94.44 72 ALA A CA 1
ATOM 579 C C . ALA A 1 72 ? 4.825 4.703 -5.268 1.00 94.44 72 ALA A C 1
ATOM 581 O O . ALA A 1 72 ? 3.783 4.859 -4.629 1.00 94.44 72 ALA A O 1
ATOM 582 N N . LYS A 1 73 ? 5.423 3.507 -5.396 1.00 92.50 73 LYS A N 1
ATOM 583 C CA . LYS A 1 73 ? 4.964 2.286 -4.714 1.00 92.50 73 LYS A CA 1
ATOM 584 C C . LYS A 1 73 ? 5.058 2.456 -3.198 1.00 92.50 73 LYS A C 1
ATOM 586 O O . LYS A 1 73 ? 4.066 2.248 -2.503 1.00 92.50 73 LYS A O 1
ATOM 591 N N . THR A 1 74 ? 6.206 2.908 -2.694 1.00 92.50 74 THR A N 1
ATOM 592 C CA . THR A 1 74 ? 6.430 3.150 -1.259 1.00 92.50 74 THR A CA 1
ATOM 593 C C . THR A 1 74 ? 5.424 4.151 -0.694 1.00 92.50 74 THR A C 1
ATOM 595 O O . THR A 1 74 ? 4.773 3.870 0.311 1.00 92.50 74 THR A O 1
ATOM 598 N N . LYS A 1 75 ? 5.205 5.279 -1.382 1.00 94.31 75 LYS A N 1
ATOM 599 C CA . LYS A 1 75 ? 4.196 6.274 -0.979 1.00 94.31 75 LYS A CA 1
ATOM 600 C C . LYS A 1 75 ? 2.778 5.710 -1.004 1.00 94.31 75 LYS A C 1
ATOM 602 O O . LYS A 1 75 ? 1.981 6.031 -0.128 1.00 94.31 75 LYS A O 1
ATOM 607 N N . ALA A 1 76 ? 2.436 4.886 -1.995 1.00 92.00 76 ALA A N 1
ATOM 608 C CA . ALA A 1 76 ? 1.121 4.253 -2.065 1.00 92.00 76 ALA A CA 1
ATOM 609 C C . ALA A 1 76 ? 0.886 3.302 -0.880 1.00 92.00 76 ALA A C 1
ATOM 611 O O . ALA A 1 76 ? -0.188 3.338 -0.280 1.00 92.00 76 ALA A O 1
ATOM 612 N N . ILE A 1 77 ? 1.896 2.509 -0.509 1.00 91.25 77 ILE A N 1
ATOM 613 C CA . ILE A 1 77 ? 1.850 1.618 0.658 1.00 91.25 77 ILE A CA 1
ATOM 614 C C . ILE A 1 77 ? 1.692 2.433 1.946 1.00 91.25 77 ILE A C 1
ATOM 616 O O . ILE A 1 77 ? 0.793 2.154 2.738 1.00 91.25 77 ILE A O 1
ATOM 620 N N . GLU A 1 78 ? 2.506 3.471 2.148 1.00 93.12 78 GLU A N 1
ATOM 621 C CA . GLU A 1 78 ? 2.422 4.328 3.338 1.00 93.12 78 GLU A CA 1
ATOM 622 C C . GLU A 1 78 ? 1.042 4.995 3.460 1.00 93.12 78 GLU A C 1
ATOM 624 O O . GLU A 1 78 ? 0.416 4.966 4.523 1.00 93.12 78 GLU A O 1
ATOM 629 N N . ASN A 1 79 ? 0.524 5.533 2.353 1.00 92.19 79 ASN A N 1
ATOM 630 C CA . ASN A 1 79 ? -0.799 6.151 2.303 1.00 92.19 79 ASN A CA 1
ATOM 631 C C . ASN A 1 79 ? -1.930 5.159 2.600 1.00 92.19 79 ASN A C 1
ATOM 633 O O . ASN A 1 79 ? -2.947 5.566 3.159 1.00 92.19 79 ASN A O 1
ATOM 637 N N . ALA A 1 80 ? -1.763 3.878 2.259 1.00 89.50 80 ALA A N 1
ATOM 638 C CA . ALA A 1 80 ? -2.716 2.828 2.604 1.00 89.50 80 ALA A CA 1
ATOM 639 C C . ALA A 1 80 ? -2.628 2.428 4.089 1.00 89.50 80 ALA A C 1
ATOM 641 O O . ALA A 1 80 ? -3.660 2.273 4.740 1.00 89.50 80 ALA A O 1
ATOM 642 N N . LYS A 1 81 ? -1.414 2.325 4.652 1.00 91.00 81 LYS A N 1
ATOM 643 C CA . LYS A 1 81 ? -1.195 1.964 6.066 1.00 91.00 81 LYS A CA 1
ATOM 644 C C . LYS A 1 81 ? -1.655 3.051 7.039 1.00 91.00 81 LYS A C 1
ATOM 646 O O . LYS A 1 81 ? -2.291 2.757 8.048 1.00 91.00 81 LYS A O 1
ATOM 651 N N . LYS A 1 82 ? -1.360 4.320 6.747 1.00 93.06 82 LYS A N 1
ATOM 652 C CA . LYS A 1 82 ? -1.587 5.459 7.654 1.00 93.06 82 LYS A CA 1
ATOM 653 C C . LYS A 1 82 ? -3.021 5.590 8.203 1.00 93.06 82 LYS A C 1
ATOM 655 O O . LYS A 1 82 ? -3.156 5.789 9.411 1.00 93.06 82 LYS A O 1
ATOM 660 N N . PRO A 1 83 ? -4.100 5.524 7.397 1.00 89.38 83 PRO A N 1
ATOM 661 C CA . PRO A 1 83 ? -5.463 5.597 7.926 1.00 89.38 83 PRO A CA 1
ATOM 662 C C . PRO A 1 83 ? -5.841 4.371 8.768 1.00 89.38 83 PRO A C 1
ATOM 664 O O . PRO A 1 83 ? -6.553 4.528 9.757 1.00 89.38 83 PRO A O 1
ATOM 667 N N . ILE A 1 84 ? -5.339 3.182 8.420 1.00 90.00 84 ILE A N 1
ATOM 668 C CA . ILE A 1 84 ? -5.585 1.946 9.178 1.00 90.00 84 ILE A CA 1
ATOM 669 C C . ILE A 1 84 ? -4.902 2.032 10.542 1.00 90.00 84 ILE A C 1
ATOM 671 O O . ILE A 1 84 ? -5.559 1.809 11.554 1.00 90.00 84 ILE A O 1
ATOM 675 N N . GLN A 1 85 ? -3.638 2.466 10.589 1.00 93.06 85 GLN A N 1
ATOM 676 C CA . GLN A 1 85 ? -2.918 2.659 11.849 1.00 93.06 85 GLN A CA 1
ATOM 677 C C . GLN A 1 85 ? -3.643 3.653 12.765 1.00 93.06 85 GLN A C 1
ATOM 679 O O . GLN A 1 85 ? -3.909 3.350 13.922 1.00 93.06 85 GLN A O 1
ATOM 684 N N . LYS A 1 86 ? -4.075 4.803 12.229 1.00 93.62 86 LYS A N 1
ATOM 685 C CA . LYS A 1 86 ? -4.878 5.772 12.997 1.00 93.62 86 LYS A CA 1
ATOM 686 C C . LYS A 1 86 ? -6.187 5.174 13.520 1.00 93.62 86 LYS A C 1
ATOM 688 O O . LYS A 1 86 ? -6.628 5.528 14.614 1.00 93.62 86 LYS A O 1
ATOM 693 N N . SER A 1 87 ? -6.830 4.306 12.736 1.00 90.31 87 SER A N 1
ATOM 694 C CA . SER A 1 87 ? -8.045 3.604 13.156 1.00 90.31 87 SER A CA 1
ATOM 695 C C . SER A 1 87 ? -7.758 2.624 14.294 1.00 90.31 87 SER A C 1
ATOM 697 O O . SER A 1 87 ? -8.525 2.594 15.251 1.00 90.31 87 SER A O 1
ATOM 699 N N . ILE A 1 88 ? -6.661 1.866 14.215 1.00 92.56 88 ILE A N 1
ATOM 700 C CA . ILE A 1 88 ? -6.193 0.953 15.270 1.00 92.56 88 ILE A CA 1
ATOM 701 C C . ILE A 1 88 ? -5.930 1.732 16.562 1.00 92.56 88 ILE A C 1
ATOM 703 O O . ILE A 1 88 ? -6.490 1.393 17.602 1.00 92.56 88 ILE A O 1
ATOM 707 N N . ASP A 1 89 ? -5.172 2.829 16.491 1.00 94.06 89 ASP A N 1
ATOM 708 C CA . ASP A 1 89 ? -4.850 3.663 17.657 1.00 94.06 89 ASP A CA 1
ATOM 709 C C . ASP A 1 89 ? -6.124 4.226 18.313 1.00 94.06 89 ASP A C 1
ATOM 711 O O . ASP A 1 89 ? -6.275 4.228 19.537 1.00 94.06 89 ASP A O 1
ATOM 715 N N . THR A 1 90 ? -7.086 4.659 17.492 1.00 93.12 90 THR A N 1
ATOM 716 C CA . THR A 1 90 ? -8.376 5.177 17.970 1.00 93.12 90 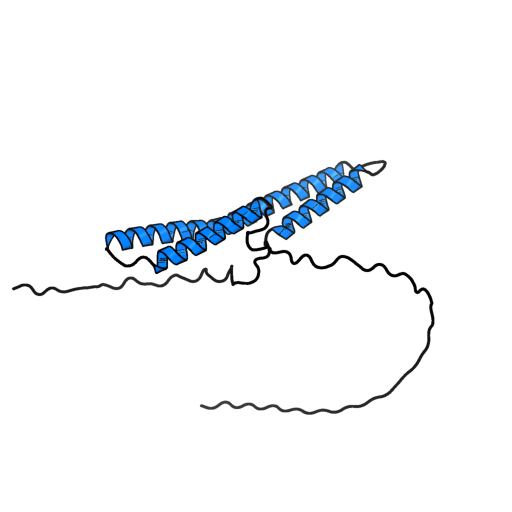THR A CA 1
ATOM 717 C C . THR A 1 90 ? -9.215 4.085 18.634 1.00 93.12 90 THR A C 1
ATOM 719 O O . THR A 1 90 ? -9.790 4.324 19.696 1.00 93.12 90 THR A O 1
ATOM 722 N N . LEU A 1 91 ? -9.292 2.893 18.033 1.00 91.88 91 LEU A N 1
ATOM 723 C CA . LEU A 1 91 ? -10.029 1.754 18.587 1.00 91.88 91 LEU A CA 1
ATOM 724 C C . LEU A 1 91 ? -9.412 1.287 19.906 1.00 91.88 91 LEU A C 1
ATOM 726 O O . LEU A 1 91 ? -10.149 1.082 20.866 1.00 91.88 91 LEU A O 1
ATOM 730 N N . ASN A 1 92 ? -8.082 1.219 19.996 1.00 93.25 92 ASN A N 1
ATOM 731 C CA . ASN A 1 92 ? -7.375 0.893 21.235 1.00 93.25 92 ASN A CA 1
ATOM 732 C C . ASN A 1 92 ? -7.708 1.885 22.357 1.00 93.25 92 ASN A C 1
ATOM 734 O O . ASN A 1 92 ? -8.119 1.470 23.440 1.00 93.25 92 ASN A O 1
ATOM 738 N N . ALA A 1 93 ? -7.649 3.192 22.080 1.00 94.12 93 ALA A N 1
ATOM 739 C CA . ALA A 1 93 ? -8.016 4.215 23.059 1.00 94.12 93 ALA A CA 1
ATOM 740 C C . ALA A 1 93 ? -9.502 4.150 23.472 1.00 94.12 93 ALA A C 1
ATOM 742 O O . ALA A 1 93 ? -9.857 4.481 24.605 1.00 94.12 93 ALA A O 1
ATOM 743 N N . GLN A 1 94 ? -10.400 3.747 22.565 1.00 91.31 94 GLN A N 1
ATOM 744 C CA . GLN A 1 94 ? -11.813 3.531 22.892 1.00 91.31 94 GLN A CA 1
ATOM 745 C C . GLN A 1 94 ? -12.011 2.291 23.767 1.00 91.31 94 GLN A C 1
ATOM 747 O O . GLN A 1 94 ? -12.752 2.363 24.745 1.00 91.31 94 GLN A O 1
ATOM 752 N N . ILE A 1 95 ? -11.346 1.181 23.442 1.00 91.62 95 ILE A N 1
ATOM 753 C CA . ILE A 1 95 ? -11.386 -0.066 24.216 1.00 91.62 95 ILE A CA 1
ATOM 754 C C . ILE A 1 95 ? -10.891 0.181 25.641 1.00 91.62 95 ILE A C 1
ATOM 756 O O . ILE A 1 95 ? -11.547 -0.245 26.587 1.00 91.62 95 ILE A O 1
ATOM 760 N N . GLU A 1 96 ? -9.787 0.908 25.810 1.00 94.38 96 GLU A N 1
ATOM 761 C CA . GLU A 1 96 ? -9.236 1.249 27.125 1.00 94.38 96 GLU A CA 1
ATOM 762 C C . GLU A 1 96 ? -10.239 2.054 27.967 1.00 94.38 96 GLU A C 1
ATOM 764 O O . GLU A 1 96 ? -10.596 1.644 29.071 1.00 94.38 96 GLU A O 1
ATOM 769 N N . LYS A 1 97 ? -10.820 3.122 27.400 1.00 94.00 97 LYS A N 1
ATOM 770 C CA . LYS A 1 97 ? -11.850 3.935 28.077 1.00 94.00 97 LYS A CA 1
ATOM 771 C C . LYS A 1 97 ? -13.113 3.149 28.433 1.00 94.00 97 LYS A C 1
ATOM 773 O O . LYS A 1 97 ? -13.770 3.459 29.426 1.00 94.00 97 LYS A O 1
ATOM 778 N N . LEU A 1 98 ? -13.510 2.185 27.603 1.00 92.75 98 LEU A N 1
ATOM 779 C CA . LEU A 1 98 ? -14.664 1.325 27.873 1.00 92.75 98 LEU A CA 1
ATOM 780 C C . LEU A 1 98 ? -14.348 0.310 28.977 1.00 92.75 98 LEU A C 1
ATOM 782 O O . LEU A 1 98 ? -15.182 0.120 29.861 1.00 92.75 98 LEU A O 1
ATOM 786 N N . LYS A 1 99 ? -13.136 -0.262 28.988 1.00 91.44 99 LYS A N 1
ATOM 787 C CA . LYS A 1 99 ? -12.653 -1.155 30.055 1.00 91.44 99 LYS A CA 1
ATOM 788 C C . LYS A 1 99 ? -12.610 -0.451 31.406 1.00 91.44 99 LYS A C 1
ATOM 790 O O . LYS A 1 99 ? -13.130 -0.995 32.376 1.00 91.44 99 LYS A O 1
ATOM 795 N N . GLU A 1 100 ? -12.104 0.782 31.463 1.00 94.25 100 GLU A N 1
ATOM 796 C CA . GLU A 1 100 ? -12.131 1.606 32.683 1.00 94.25 100 GLU A CA 1
ATOM 797 C C . GLU A 1 100 ? -13.555 1.814 33.219 1.00 94.25 100 GLU A C 1
ATOM 799 O O . GLU A 1 100 ? -13.789 1.820 34.426 1.00 94.25 100 GLU A O 1
ATOM 804 N N . LYS A 1 101 ? -14.532 1.942 32.316 1.00 94.38 101 LYS A N 1
ATOM 805 C CA . LYS A 1 101 ? -15.952 2.100 32.657 1.00 94.38 101 LYS A CA 1
ATOM 806 C C . LYS A 1 101 ? -16.692 0.773 32.847 1.00 94.38 101 LYS A C 1
ATOM 808 O O . LYS A 1 101 ? -17.907 0.800 33.035 1.00 94.38 101 LYS A O 1
ATOM 813 N N . SER A 1 102 ? -15.998 -0.369 32.791 1.00 92.06 102 SER A N 1
ATOM 814 C CA . SER A 1 102 ? -16.596 -1.715 32.825 1.00 92.06 102 SER A CA 1
ATOM 815 C C . SER A 1 102 ? -17.707 -1.915 31.779 1.00 92.06 102 SER A C 1
ATOM 817 O O . SER A 1 102 ? -18.708 -2.583 32.032 1.00 92.06 102 SER A O 1
ATOM 819 N N . GLN A 1 103 ? -17.555 -1.292 30.609 1.00 91.25 103 GLN A N 1
ATOM 820 C CA . GLN A 1 103 ? -18.470 -1.424 29.477 1.00 91.25 103 GLN A CA 1
ATOM 821 C C . GLN A 1 103 ? -18.001 -2.535 28.530 1.00 91.25 103 GLN A C 1
ATOM 823 O O . GLN A 1 103 ? -16.816 -2.856 28.470 1.00 91.25 103 GLN A O 1
ATOM 828 N N . ASP A 1 104 ? -18.941 -3.103 27.773 1.00 90.88 104 ASP A N 1
ATOM 829 C CA . ASP A 1 104 ? -18.654 -4.120 26.758 1.00 90.88 104 ASP A CA 1
ATOM 830 C C . ASP A 1 104 ? -17.758 -3.563 25.634 1.00 90.88 104 ASP A C 1
ATOM 832 O O . ASP A 1 104 ? -18.038 -2.500 25.071 1.00 90.88 104 ASP A O 1
ATOM 836 N N . THR A 1 105 ? -16.687 -4.296 25.314 1.00 91.38 105 THR A N 1
ATOM 837 C CA . THR A 1 105 ? -15.696 -3.965 24.278 1.00 91.38 105 THR A CA 1
ATOM 838 C C . THR A 1 105 ? -15.714 -4.912 23.087 1.00 91.38 105 THR A C 1
ATOM 840 O O . THR A 1 105 ? -14.944 -4.701 22.149 1.00 91.38 105 THR A O 1
ATOM 843 N N . ALA A 1 106 ? -16.584 -5.928 23.077 1.00 91.75 106 ALA A N 1
ATOM 844 C CA . ALA A 1 106 ? -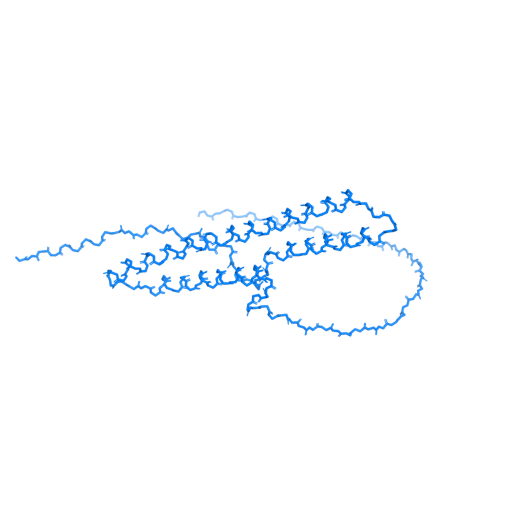16.544 -6.997 22.080 1.00 91.75 106 ALA A CA 1
ATOM 845 C C . ALA A 1 106 ? -16.604 -6.473 20.634 1.00 91.75 106 ALA A C 1
ATOM 847 O O . ALA A 1 106 ? -15.851 -6.926 19.773 1.00 91.75 106 ALA A O 1
ATOM 848 N N . LYS A 1 107 ? -17.446 -5.465 20.369 1.00 88.88 107 LYS A N 1
ATOM 849 C CA . LYS A 1 107 ? -17.589 -4.868 19.029 1.00 88.88 107 LYS A CA 1
ATOM 850 C C . LYS A 1 107 ? -16.333 -4.119 18.581 1.00 88.88 107 LYS A C 1
ATOM 852 O O . LYS A 1 107 ? -15.931 -4.226 17.426 1.00 88.88 107 LYS A O 1
ATOM 857 N N . GLN A 1 108 ? -15.724 -3.349 19.479 1.00 87.44 108 GLN A N 1
ATOM 858 C CA . GLN A 1 108 ? -14.518 -2.578 19.191 1.00 87.44 108 GLN A CA 1
ATOM 859 C C . GLN A 1 108 ? -13.310 -3.500 19.018 1.00 87.44 108 GLN A C 1
ATOM 861 O O . GLN A 1 108 ? -12.492 -3.257 18.139 1.00 87.44 108 GLN A O 1
ATOM 866 N N . GLU A 1 109 ? -13.219 -4.572 19.807 1.00 87.38 109 GLU A N 1
ATOM 867 C CA . GLU A 1 109 ? -12.174 -5.592 19.673 1.00 87.38 109 GLU A CA 1
ATOM 868 C C . GLU A 1 109 ? -12.311 -6.395 18.369 1.00 87.38 109 GLU A C 1
ATOM 870 O O . GLU A 1 109 ? -11.306 -6.732 17.744 1.00 87.38 109 GLU A O 1
ATOM 875 N N . GLU A 1 110 ? -13.535 -6.674 17.911 1.00 91.56 110 GLU A N 1
ATOM 876 C CA . GLU A 1 110 ? -13.761 -7.299 16.603 1.00 91.56 110 GLU A CA 1
ATOM 877 C C . GLU A 1 110 ? -13.326 -6.380 15.450 1.00 91.56 110 GLU A C 1
ATOM 879 O O . GLU A 1 110 ? -12.644 -6.822 14.524 1.00 91.56 110 GLU A O 1
ATOM 884 N N . GLU A 1 111 ? -13.680 -5.092 15.505 1.00 88.50 111 GLU A N 1
ATOM 885 C CA . GLU A 1 111 ? -13.250 -4.118 14.496 1.00 88.50 111 GLU A CA 1
ATOM 886 C C . GLU A 1 111 ? -11.730 -3.902 14.529 1.00 88.50 111 GLU A C 1
ATOM 888 O O . GLU A 1 111 ? -11.107 -3.826 13.471 1.00 88.50 111 GLU A O 1
ATOM 893 N N . LEU A 1 112 ? -11.115 -3.881 15.718 1.00 88.44 112 LEU A N 1
ATOM 894 C CA . LEU A 1 112 ? -9.661 -3.810 15.882 1.00 88.44 112 LEU A CA 1
ATOM 895 C C . LEU A 1 112 ? -8.981 -4.959 15.129 1.00 88.44 112 LEU A C 1
ATOM 897 O O . LEU A 1 112 ? -8.136 -4.704 14.273 1.00 88.44 112 LEU A O 1
ATOM 901 N N . LYS A 1 113 ? -9.435 -6.202 15.345 1.00 90.69 113 LYS A N 1
ATOM 902 C CA . LYS A 1 113 ? -8.920 -7.383 14.632 1.00 90.69 113 LYS A CA 1
ATOM 903 C C . LYS A 1 113 ? -9.063 -7.261 13.115 1.00 90.69 113 LYS A C 1
ATOM 905 O O . LYS A 1 113 ? -8.150 -7.631 12.382 1.00 90.69 113 LYS A O 1
ATOM 910 N N . LYS A 1 114 ? -10.183 -6.722 12.615 1.00 89.88 114 LYS A N 1
ATOM 911 C CA . LYS A 1 114 ? -10.377 -6.496 11.168 1.00 89.88 114 LYS A CA 1
ATOM 912 C C . LYS A 1 114 ? -9.384 -5.478 10.607 1.00 89.88 114 LYS A C 1
ATOM 914 O O . LYS A 1 114 ? -8.917 -5.642 9.481 1.00 89.88 114 LYS A O 1
ATOM 919 N N . GLN A 1 115 ? -9.078 -4.417 11.352 1.00 88.50 115 GLN A N 1
ATOM 920 C CA . GLN A 1 115 ? -8.106 -3.405 10.929 1.00 88.50 115 GLN A CA 1
ATOM 921 C C . GLN A 1 115 ? -6.670 -3.941 10.995 1.00 88.50 115 GLN A C 1
ATOM 923 O O . GLN A 1 115 ? -5.912 -3.729 10.051 1.00 88.50 115 GLN A O 1
ATOM 928 N N . GLU A 1 116 ? -6.324 -4.706 12.033 1.00 90.12 116 GLU A N 1
ATOM 929 C CA . GLU A 1 116 ? -5.040 -5.413 12.137 1.00 90.12 116 GLU A CA 1
ATOM 930 C C . GLU A 1 116 ? -4.838 -6.373 10.959 1.00 90.12 116 GLU A C 1
ATOM 932 O O . GLU A 1 116 ? -3.807 -6.320 10.297 1.00 90.12 116 GLU A O 1
ATOM 937 N N . GLN A 1 117 ? -5.856 -7.165 10.606 1.00 90.62 117 GLN A N 1
ATOM 938 C CA . GLN A 1 117 ? -5.806 -8.049 9.438 1.00 90.62 117 GLN A CA 1
ATOM 939 C C . GLN A 1 117 ? -5.554 -7.290 8.129 1.00 90.62 117 GLN A C 1
ATOM 941 O O . GLN A 1 117 ? -4.756 -7.736 7.306 1.00 90.62 117 GLN A O 1
ATOM 946 N N . LYS A 1 118 ? -6.204 -6.136 7.922 1.00 88.38 118 LYS A N 1
ATOM 947 C CA . LYS A 1 118 ? -5.953 -5.289 6.741 1.00 88.38 118 LYS A CA 1
ATOM 948 C C . LYS A 1 118 ? -4.528 -4.735 6.730 1.00 88.38 118 LYS A C 1
ATOM 950 O O . LYS A 1 118 ? -3.936 -4.623 5.659 1.00 88.38 118 LYS A O 1
ATOM 955 N N . LEU A 1 119 ? -3.984 -4.373 7.893 1.00 89.88 119 LEU A N 1
ATOM 956 C CA . LEU A 1 119 ? -2.612 -3.882 8.004 1.00 89.88 119 LEU A CA 1
ATOM 957 C C . LEU A 1 119 ? -1.610 -4.985 7.649 1.00 89.88 119 LEU A C 1
ATOM 959 O O . LEU A 1 119 ? -0.735 -4.756 6.814 1.00 89.88 119 LEU A O 1
ATOM 963 N N . THR A 1 120 ? -1.796 -6.184 8.209 1.00 89.38 120 THR A N 1
ATOM 964 C CA . THR A 1 120 ? -0.987 -7.367 7.892 1.00 89.38 120 THR A CA 1
ATOM 965 C C . THR A 1 120 ? -1.047 -7.695 6.406 1.00 89.38 120 THR A C 1
ATOM 967 O O . THR A 1 120 ? -0.026 -7.970 5.793 1.00 89.38 120 THR A O 1
ATOM 970 N N . GLU A 1 121 ? -2.219 -7.609 5.786 1.00 88.88 121 GLU A N 1
ATOM 971 C CA . GLU A 1 121 ? -2.361 -7.876 4.357 1.00 88.88 121 GLU A CA 1
ATOM 972 C C . GLU A 1 121 ? -1.605 -6.865 3.480 1.00 88.88 121 GLU A C 1
ATOM 974 O O . GLU A 1 121 ? -0.917 -7.254 2.535 1.00 88.88 121 GLU A O 1
ATOM 979 N N . ILE A 1 122 ? -1.670 -5.572 3.816 1.00 89.12 122 ILE A N 1
ATOM 980 C CA . ILE A 1 122 ? -0.867 -4.542 3.141 1.00 89.12 122 ILE A CA 1
ATOM 981 C C . ILE A 1 122 ? 0.628 -4.811 3.330 1.00 89.12 122 ILE A C 1
ATOM 983 O O . ILE A 1 122 ? 1.411 -4.573 2.410 1.00 89.12 122 ILE A O 1
ATOM 987 N N . GLU A 1 123 ? 1.032 -5.312 4.497 1.00 88.31 123 GLU A N 1
ATOM 988 C CA . GLU A 1 123 ? 2.412 -5.716 4.774 1.00 88.31 123 GLU A CA 1
ATOM 989 C C . GLU A 1 123 ? 2.861 -6.886 3.911 1.00 88.31 123 GLU A C 1
ATOM 991 O O . GLU A 1 123 ? 3.892 -6.778 3.242 1.00 88.31 123 GLU A O 1
ATOM 996 N N . THR A 1 124 ? 2.054 -7.941 3.830 1.00 87.62 124 THR A N 1
ATOM 997 C CA . THR A 1 124 ? 2.309 -9.093 2.961 1.00 87.62 124 THR A CA 1
ATOM 998 C C . THR A 1 124 ? 2.467 -8.649 1.504 1.00 87.62 124 THR A C 1
ATOM 1000 O O . THR A 1 124 ? 3.477 -8.946 0.866 1.00 87.62 124 THR A O 1
ATOM 1003 N N . TRP A 1 125 ? 1.553 -7.816 0.997 1.00 87.56 125 TRP A N 1
ATOM 1004 C CA . TRP A 1 125 ? 1.661 -7.271 -0.359 1.00 87.56 125 TRP A CA 1
ATOM 1005 C C . TRP A 1 125 ? 2.879 -6.371 -0.572 1.00 87.56 125 TRP A C 1
ATOM 1007 O O . TRP A 1 125 ? 3.448 -6.360 -1.667 1.00 87.56 125 TRP A O 1
ATOM 1017 N N . SER A 1 126 ? 3.280 -5.599 0.442 1.00 84.75 126 SER A N 1
ATOM 1018 C CA . SER A 1 126 ? 4.457 -4.730 0.352 1.00 84.75 126 SER A CA 1
ATOM 1019 C C . SER A 1 126 ? 5.760 -5.520 0.240 1.00 84.75 126 SER A C 1
ATOM 1021 O O . SER A 1 126 ? 6.658 -5.095 -0.487 1.00 84.75 126 SER A O 1
ATOM 1023 N N . ASN A 1 127 ? 5.817 -6.697 0.868 1.00 82.19 127 ASN A N 1
ATOM 1024 C CA . ASN A 1 127 ? 6.966 -7.601 0.842 1.00 82.19 127 ASN A CA 1
ATOM 1025 C C . ASN A 1 127 ? 7.026 -8.470 -0.427 1.00 82.19 127 ASN A C 1
ATOM 1027 O O . ASN A 1 127 ? 7.960 -9.249 -0.595 1.00 82.19 127 ASN A O 1
ATOM 1031 N N . GLY A 1 128 ? 6.051 -8.336 -1.334 1.00 69.75 128 GLY A N 1
ATOM 1032 C CA . GLY A 1 128 ? 5.961 -9.163 -2.540 1.00 69.75 128 GLY A CA 1
ATOM 1033 C C . GLY A 1 128 ? 5.424 -10.571 -2.279 1.00 69.75 128 GLY A C 1
ATOM 1034 O O . GLY A 1 128 ? 5.494 -11.426 -3.159 1.00 69.75 128 GLY A O 1
ATOM 1035 N N . GLU A 1 129 ? 4.869 -10.813 -1.094 1.00 67.12 129 GLU A N 1
ATOM 1036 C CA . GLU A 1 129 ? 4.209 -12.063 -0.750 1.00 67.12 129 GLU A CA 1
ATOM 1037 C C . GLU A 1 129 ? 2.736 -12.007 -1.183 1.00 67.12 129 GLU A C 1
ATOM 1039 O O . GLU A 1 129 ? 2.071 -10.964 -1.132 1.00 67.12 129 GLU A O 1
ATOM 1044 N N . ALA A 1 130 ? 2.212 -13.141 -1.644 1.00 58.56 130 ALA A N 1
ATOM 1045 C CA . ALA A 1 130 ? 0.785 -13.275 -1.895 1.00 58.56 130 ALA A CA 1
ATOM 1046 C C . ALA A 1 130 ? 0.056 -13.243 -0.542 1.00 58.56 130 ALA A C 1
ATOM 1048 O O . ALA A 1 130 ? 0.452 -13.948 0.390 1.00 58.56 130 ALA A O 1
ATOM 1049 N N . ALA A 1 131 ? -0.987 -12.419 -0.410 1.00 58.75 131 ALA A N 1
ATOM 1050 C CA . ALA A 1 131 ? -1.786 -12.407 0.815 1.00 58.75 131 ALA A CA 1
ATOM 1051 C C . ALA A 1 131 ? -2.385 -13.799 1.052 1.00 58.75 131 ALA A C 1
ATOM 1053 O O . ALA A 1 131 ? -2.687 -14.517 0.099 1.00 58.75 131 ALA A O 1
ATOM 1054 N N . SER A 1 132 ? -2.601 -14.181 2.314 1.00 49.19 132 SER A N 1
ATOM 1055 C CA . SER A 1 132 ? -3.033 -15.529 2.732 1.00 49.19 132 SER A CA 1
ATOM 1056 C C . SER A 1 132 ? -4.407 -16.000 2.201 1.00 49.19 132 SER A C 1
ATOM 1058 O O . SER A 1 132 ? -4.904 -17.045 2.617 1.00 49.19 132 SER A O 1
ATOM 1060 N N . GLY A 1 133 ? -5.012 -15.277 1.253 1.00 48.16 133 GLY A N 1
ATOM 1061 C CA . GLY A 1 133 ? -6.207 -15.655 0.493 1.00 48.16 133 GLY A CA 1
ATOM 1062 C C . GLY A 1 133 ? -5.985 -15.904 -1.007 1.00 48.16 133 GLY A C 1
ATOM 1063 O O . GLY A 1 133 ? -6.938 -16.291 -1.682 1.00 48.16 133 GLY A O 1
ATOM 1064 N N . ASP A 1 134 ? -4.771 -1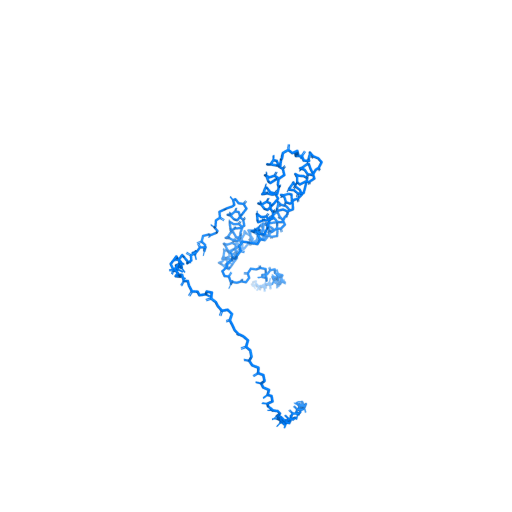5.726 -1.543 1.00 46.16 134 ASP A N 1
ATOM 1065 C CA . ASP A 1 134 ? -4.437 -15.997 -2.951 1.00 46.16 134 ASP A CA 1
ATOM 1066 C C . ASP A 1 134 ? -4.288 -17.512 -3.197 1.00 46.16 134 ASP A C 1
ATOM 1068 O O . ASP A 1 134 ? -3.217 -18.040 -3.502 1.00 46.16 134 ASP A O 1
ATOM 1072 N N . LYS A 1 135 ? -5.396 -18.255 -3.097 1.00 43.69 135 LYS A N 1
ATOM 1073 C CA . LYS A 1 135 ? -5.506 -19.529 -3.815 1.00 43.69 135 LYS A CA 1
ATOM 1074 C C . LYS A 1 135 ? -5.584 -19.203 -5.305 1.00 43.69 135 LYS A C 1
ATOM 1076 O O . LYS A 1 135 ? -6.664 -18.987 -5.848 1.00 43.69 135 LYS A O 1
ATOM 1081 N N . LYS A 1 136 ? -4.423 -19.163 -5.961 1.00 46.69 136 LYS A N 1
ATOM 1082 C CA . LYS A 1 136 ? -4.329 -19.377 -7.407 1.00 46.69 136 LYS A CA 1
ATOM 1083 C C . LYS A 1 136 ? -4.947 -20.743 -7.705 1.00 46.69 136 LYS A C 1
ATOM 1085 O O . LYS A 1 136 ? -4.381 -21.765 -7.329 1.00 46.69 136 LYS A O 1
ATOM 1090 N N . ASP A 1 137 ? -6.103 -20.751 -8.361 1.00 41.81 137 ASP A N 1
ATOM 1091 C CA . ASP A 1 137 ? -6.570 -21.920 -9.100 1.00 41.81 137 ASP A CA 1
ATOM 1092 C C . ASP A 1 137 ? -5.588 -22.143 -10.259 1.00 41.81 137 ASP A C 1
ATOM 1094 O O . ASP A 1 137 ? -5.691 -21.548 -11.333 1.00 41.81 137 ASP A O 1
ATOM 1098 N N . ASP A 1 138 ? -4.582 -22.971 -9.995 1.00 50.69 138 ASP A N 1
ATOM 1099 C CA . ASP A 1 138 ? -3.753 -23.603 -11.010 1.00 50.69 138 ASP A CA 1
ATOM 1100 C C . ASP A 1 138 ? -4.641 -24.578 -11.794 1.00 50.69 138 ASP A C 1
ATOM 1102 O O . ASP A 1 138 ? -4.918 -25.702 -11.362 1.00 50.69 138 ASP A O 1
ATOM 1106 N N . LYS A 1 139 ? -5.165 -24.137 -12.942 1.00 47.38 139 LYS A N 1
ATOM 1107 C CA . LYS A 1 139 ? -5.824 -25.035 -13.897 1.00 47.38 139 LYS A CA 1
ATOM 1108 C C . LYS A 1 139 ? -5.773 -24.489 -15.324 1.00 47.38 139 LYS A C 1
ATOM 1110 O O . LYS A 1 139 ? -6.718 -23.864 -15.795 1.00 47.38 139 LYS A O 1
ATOM 1115 N N . LYS A 1 140 ? -4.668 -24.754 -16.021 1.00 46.09 140 LYS A N 1
ATOM 1116 C CA . LYS A 1 140 ? -4.518 -25.851 -17.005 1.00 46.09 140 LYS A CA 1
ATOM 1117 C C . LYS A 1 140 ? -3.452 -25.480 -18.043 1.00 46.09 140 LYS A C 1
ATOM 1119 O O . LYS A 1 140 ? -3.690 -24.651 -18.918 1.00 46.09 140 LYS A O 1
ATOM 1124 N N . ASP A 1 141 ? -2.322 -26.170 -17.949 1.00 53.12 141 ASP A N 1
ATOM 1125 C CA . ASP A 1 141 ? -1.552 -26.591 -19.116 1.00 53.12 141 ASP A CA 1
ATOM 1126 C C . ASP A 1 141 ? -2.388 -27.548 -19.997 1.00 53.12 141 ASP A C 1
ATOM 1128 O O . ASP A 1 141 ? -3.386 -28.121 -19.548 1.00 53.12 141 ASP A O 1
ATOM 1132 N N . ASP A 1 142 ? -1.918 -27.723 -21.234 1.00 47.34 142 ASP A N 1
ATOM 1133 C CA . ASP A 1 142 ? -2.407 -28.564 -22.338 1.00 47.34 142 ASP A CA 1
ATOM 1134 C C . ASP A 1 142 ? -3.603 -28.049 -23.160 1.00 47.34 142 ASP A C 1
ATOM 1136 O O . ASP A 1 142 ? -4.769 -28.314 -22.859 1.00 47.34 142 ASP A O 1
ATOM 1140 N N . LYS A 1 143 ? -3.307 -27.471 -24.337 1.00 48.12 143 LYS A N 1
ATOM 1141 C CA . LYS A 1 143 ? -3.174 -28.312 -25.542 1.00 48.12 143 LYS A CA 1
ATOM 1142 C C . LYS A 1 143 ? -2.483 -27.585 -26.703 1.00 48.12 143 LYS A C 1
ATOM 1144 O O . LYS A 1 143 ? -2.971 -26.588 -27.226 1.00 48.12 143 LYS A O 1
ATOM 1149 N N . LYS A 1 144 ? -1.356 -28.156 -27.117 1.00 51.03 144 LYS A N 1
ATOM 1150 C CA . LYS A 1 144 ? -0.778 -28.046 -28.454 1.00 51.03 144 LYS A CA 1
ATOM 1151 C C . LYS A 1 144 ? -1.664 -28.886 -29.385 1.00 51.03 144 LYS A C 1
ATOM 1153 O O . LYS A 1 144 ? -1.846 -30.063 -29.099 1.00 51.03 144 LYS A O 1
ATOM 1158 N N . ASP A 1 145 ? -2.210 -28.308 -30.445 1.00 48.72 145 ASP A N 1
ATOM 1159 C CA . ASP A 1 145 ? -2.557 -29.062 -31.651 1.00 48.72 145 ASP A CA 1
ATOM 1160 C C . ASP A 1 145 ? -2.358 -28.148 -32.864 1.00 48.72 145 ASP A C 1
ATOM 1162 O O . ASP A 1 145 ? -2.824 -27.007 -32.901 1.00 48.72 145 ASP A O 1
ATOM 1166 N N . ASP A 1 146 ? -1.570 -28.687 -33.786 1.00 47.25 146 ASP A N 1
ATOM 1167 C CA . ASP A 1 146 ? -1.209 -28.182 -35.101 1.00 47.25 146 ASP A CA 1
ATOM 1168 C C . ASP A 1 146 ? -2.424 -27.942 -36.017 1.00 47.25 146 ASP A C 1
ATOM 1170 O O . ASP A 1 146 ? -3.516 -28.472 -35.815 1.00 47.25 146 ASP A O 1
ATOM 1174 N N . ASP A 1 147 ? -2.139 -27.216 -37.100 1.00 48.19 147 ASP A N 1
ATOM 1175 C CA . ASP A 1 147 ? -2.854 -27.182 -38.381 1.00 48.19 147 ASP A CA 1
ATOM 1176 C C . ASP A 1 147 ? -4.220 -26.478 -38.479 1.00 48.19 147 ASP A C 1
ATOM 1178 O O . ASP A 1 147 ? -5.290 -27.047 -38.259 1.00 48.19 147 ASP A O 1
ATOM 1182 N N . LYS A 1 148 ? -4.194 -25.277 -39.077 1.00 42.78 148 LYS A N 1
ATOM 1183 C CA . LYS A 1 148 ? -4.578 -25.144 -40.498 1.00 42.78 148 LYS A CA 1
ATOM 1184 C C . LYS A 1 148 ? -4.257 -23.763 -41.066 1.00 42.78 148 LYS A C 1
ATOM 1186 O O . LYS A 1 148 ? -4.916 -22.771 -40.763 1.00 42.78 148 LYS A O 1
ATOM 1191 N N . ASP A 1 149 ? -3.293 -23.749 -41.978 1.00 50.00 149 ASP A N 1
ATOM 1192 C CA . ASP A 1 149 ? -3.233 -22.789 -43.074 1.00 50.00 149 ASP A CA 1
ATOM 1193 C C . ASP A 1 149 ? -4.302 -23.152 -44.129 1.00 50.00 149 ASP A C 1
ATOM 1195 O O . ASP A 1 149 ? -4.477 -24.328 -44.461 1.00 50.00 149 ASP A O 1
ATOM 1199 N N . SER A 1 150 ? -5.058 -22.159 -44.606 1.00 43.16 150 SER A N 1
ATOM 1200 C CA . SER A 1 150 ? -5.525 -21.991 -46.000 1.00 43.16 150 SER A CA 1
ATOM 1201 C C . SER A 1 150 ? -6.713 -21.020 -46.099 1.00 43.16 150 SER A C 1
ATOM 1203 O O . SER A 1 150 ? -7.872 -21.326 -45.835 1.00 43.16 150 SER A O 1
ATOM 1205 N N . THR A 1 151 ? -6.380 -19.806 -46.529 1.00 43.44 151 THR A N 1
ATOM 1206 C CA . THR A 1 151 ? -7.110 -18.998 -47.522 1.00 43.44 151 THR A CA 1
ATOM 1207 C C . THR A 1 151 ? -8.343 -19.636 -48.204 1.00 43.44 151 THR A C 1
ATOM 1209 O O . THR A 1 151 ? -8.198 -20.575 -48.982 1.00 43.44 151 THR A O 1
ATOM 1212 N N . LYS A 1 152 ? -9.528 -18.998 -48.098 1.00 47.72 152 LYS A N 1
ATOM 1213 C CA . LYS A 1 152 ? -10.400 -18.697 -49.263 1.00 47.72 152 LYS A CA 1
ATOM 1214 C C . LYS A 1 152 ? -11.523 -17.691 -48.957 1.00 47.72 152 LYS A C 1
ATOM 1216 O O . LYS A 1 152 ? -12.115 -17.708 -47.885 1.00 47.72 152 LYS A O 1
ATOM 1221 N N . LYS A 1 153 ? -11.750 -16.814 -49.940 1.00 49.00 153 LYS A N 1
ATOM 1222 C CA . LYS A 1 153 ? -12.744 -15.734 -50.047 1.00 49.00 153 LYS A CA 1
ATOM 1223 C C . LYS A 1 153 ? -14.170 -16.231 -50.353 1.00 49.00 153 LYS A C 1
ATOM 1225 O O . LYS A 1 153 ? -14.342 -17.389 -50.722 1.00 49.00 153 LYS A O 1
ATOM 1230 N N . ASP A 1 154 ? -15.069 -15.237 -50.359 1.00 46.31 154 ASP A N 1
ATOM 1231 C CA . ASP A 1 154 ? -16.334 -15.083 -51.108 1.00 46.31 154 ASP A CA 1
ATOM 1232 C C . ASP A 1 154 ? -17.600 -15.399 -50.294 1.00 46.31 154 ASP A C 1
ATOM 1234 O O . ASP A 1 154 ? -17.627 -16.364 -49.544 1.00 46.31 154 ASP A O 1
ATOM 1238 N N . ASP A 1 155 ? -18.728 -14.693 -50.390 1.00 45.59 155 ASP A N 1
ATOM 1239 C CA . ASP A 1 155 ? -19.159 -13.398 -50.946 1.00 45.59 155 ASP A CA 1
ATOM 1240 C C . ASP A 1 155 ? -20.666 -13.283 -50.567 1.00 45.59 155 ASP A C 1
ATOM 1242 O O . ASP A 1 155 ? -21.314 -14.320 -50.427 1.00 45.59 155 ASP A O 1
ATOM 1246 N N . LYS A 1 156 ? -21.236 -12.061 -50.495 1.00 44.47 156 LYS A N 1
ATOM 1247 C CA . LYS A 1 156 ? -22.697 -11.732 -50.557 1.00 44.47 156 LYS A CA 1
ATOM 1248 C C . LYS A 1 156 ? -23.679 -12.265 -49.477 1.00 44.47 156 LYS A C 1
ATOM 1250 O O . LYS A 1 156 ? -23.526 -13.353 -48.957 1.00 44.47 156 LYS A O 1
ATOM 1255 N N . LYS A 1 157 ? -24.840 -11.655 -49.180 1.00 49.25 157 LYS A N 1
ATOM 1256 C CA . LYS A 1 157 ? -25.473 -10.315 -49.300 1.00 49.25 157 LYS A CA 1
ATOM 1257 C C . LYS A 1 157 ? -26.918 -10.466 -48.768 1.00 49.25 157 LYS A C 1
ATOM 1259 O O . LYS A 1 157 ? -27.492 -11.517 -49.023 1.00 49.25 157 LYS A O 1
ATOM 1264 N N . ASP A 1 158 ? -27.482 -9.384 -48.211 1.00 46.22 158 ASP A N 1
ATOM 1265 C CA . ASP A 1 158 ? -28.927 -9.061 -48.054 1.00 46.22 158 ASP A CA 1
ATOM 1266 C C . ASP A 1 158 ? -29.784 -10.053 -47.199 1.00 46.22 158 ASP A C 1
ATOM 1268 O O . ASP A 1 158 ? -29.554 -11.249 -47.191 1.00 46.22 158 ASP A O 1
ATOM 1272 N N . ASP A 1 159 ? -30.783 -9.680 -46.390 1.00 45.06 159 ASP A N 1
ATOM 1273 C CA . ASP A 1 159 ? -31.741 -8.587 -46.520 1.00 45.06 159 ASP A CA 1
ATOM 1274 C C . ASP A 1 159 ? -32.452 -8.250 -45.173 1.00 45.06 159 ASP A C 1
ATOM 1276 O O . ASP A 1 159 ? -32.714 -9.106 -44.332 1.00 45.06 159 ASP A O 1
ATOM 1280 N N . LYS A 1 160 ? -32.743 -6.954 -45.041 1.00 48.97 160 LYS A N 1
ATOM 1281 C CA . LYS A 1 160 ? -33.762 -6.163 -44.3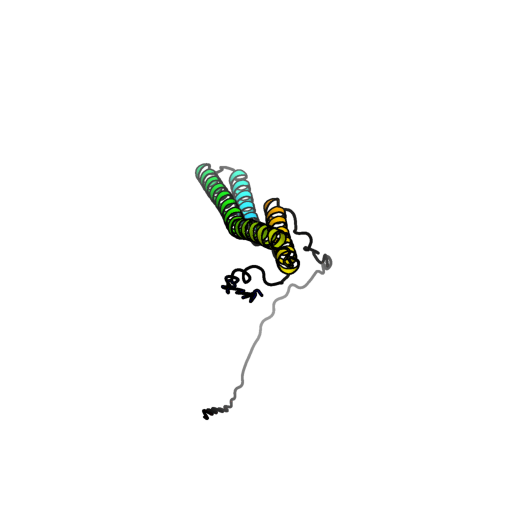10 1.00 48.97 160 LYS A CA 1
ATOM 1282 C C . LYS A 1 160 ? -34.836 -6.711 -43.328 1.00 48.97 160 LYS A C 1
ATOM 1284 O O . LYS A 1 160 ? -35.471 -7.733 -43.555 1.00 48.97 160 LYS A O 1
ATOM 1289 N N . LYS A 1 161 ? -35.220 -5.724 -42.476 1.00 48.50 161 LYS A N 1
ATOM 1290 C CA . LYS A 1 161 ? -36.534 -5.302 -41.890 1.00 48.50 161 LYS A CA 1
ATOM 1291 C C . LYS A 1 161 ? -36.786 -5.665 -40.417 1.00 48.50 161 LYS A C 1
ATOM 1293 O O . LYS A 1 161 ? -36.825 -6.830 -40.059 1.00 48.50 161 LYS A O 1
ATOM 1298 N N . ASP A 1 162 ? -36.721 -4.676 -39.514 1.00 49.03 162 ASP A N 1
ATOM 1299 C CA . ASP A 1 162 ? -37.774 -3.707 -39.094 1.00 49.03 162 ASP A CA 1
ATOM 1300 C C . ASP A 1 162 ? -38.809 -4.356 -38.155 1.00 49.03 162 ASP A C 1
ATOM 1302 O O . ASP A 1 162 ? -39.515 -5.260 -38.578 1.00 49.03 162 ASP A O 1
ATOM 1306 N N . ASP A 1 163 ? -38.936 -3.895 -36.900 1.00 47.75 163 ASP A N 1
ATOM 1307 C CA . ASP A 1 163 ? -40.029 -2.981 -36.518 1.00 47.75 163 ASP A CA 1
ATOM 1308 C C . ASP A 1 163 ? -39.982 -2.532 -35.036 1.00 47.75 163 ASP A C 1
ATOM 1310 O O . ASP A 1 163 ? -39.492 -3.222 -34.141 1.00 47.75 163 ASP A O 1
ATOM 1314 N N . LYS A 1 164 ? -40.532 -1.339 -34.799 1.00 52.34 164 LYS A N 1
ATOM 1315 C CA . LYS A 1 164 ? -40.670 -0.615 -33.521 1.00 52.34 164 LYS A CA 1
ATOM 1316 C C . LYS A 1 164 ? -41.569 -1.320 -32.494 1.00 52.34 164 LYS A C 1
ATOM 1318 O O . LYS A 1 164 ? -42.616 -1.854 -32.854 1.00 52.34 164 LYS A O 1
ATOM 1323 N N . LYS A 1 165 ? -41.334 -1.045 -31.198 1.00 46.03 165 LYS A N 1
ATOM 1324 C CA . LYS A 1 165 ? -42.416 -0.538 -30.321 1.00 46.03 165 LYS A CA 1
ATOM 1325 C C . LYS A 1 165 ? -41.934 0.148 -29.039 1.00 46.03 165 LYS A C 1
ATOM 1327 O O . LYS A 1 165 ? -41.356 -0.477 -28.156 1.00 46.03 165 LYS A O 1
ATOM 1332 N N . ASP A 1 166 ? -42.289 1.426 -28.942 1.00 51.97 166 ASP A N 1
ATOM 1333 C CA . ASP A 1 166 ? -42.380 2.231 -27.726 1.00 51.97 166 ASP A CA 1
ATOM 1334 C C . ASP A 1 166 ? -43.216 1.565 -26.622 1.00 51.97 166 ASP A C 1
ATOM 1336 O O . ASP A 1 166 ? -44.288 1.007 -26.894 1.00 51.97 166 ASP A O 1
ATOM 1340 N N . LYS A 1 167 ? -42.821 1.773 -25.358 1.00 48.06 167 LYS A N 1
ATOM 1341 C CA . LYS A 1 167 ? -43.798 2.075 -24.301 1.00 48.06 167 LYS A CA 1
ATOM 1342 C C . LYS A 1 167 ? -43.187 2.823 -23.117 1.00 48.06 167 LYS A C 1
ATOM 1344 O O . LYS A 1 167 ? -42.715 2.250 -22.141 1.00 48.06 167 LYS A O 1
ATOM 1349 N N . ASP A 1 168 ? -43.300 4.134 -23.233 1.00 49.66 168 ASP A N 1
ATOM 1350 C CA . ASP A 1 168 ? -43.406 5.107 -22.158 1.00 49.66 168 ASP A CA 1
ATOM 1351 C C . ASP A 1 168 ? -44.505 4.711 -21.145 1.00 49.66 168 ASP A C 1
ATOM 1353 O O . ASP A 1 168 ? -45.618 4.353 -21.547 1.00 49.66 168 ASP A O 1
ATOM 1357 N N . LYS A 1 169 ? -44.211 4.773 -19.840 1.00 53.62 169 LYS A N 1
ATOM 1358 C CA . LYS A 1 169 ? -45.212 4.905 -18.765 1.00 53.62 169 LYS A CA 1
ATOM 1359 C C . LYS A 1 169 ? -44.598 5.598 -17.551 1.00 53.62 169 LYS A C 1
ATOM 1361 O O . LYS A 1 169 ? -44.083 4.968 -16.629 1.00 53.62 169 LYS A O 1
ATOM 1366 N N . SER A 1 170 ? -44.779 6.913 -17.521 1.00 49.19 170 SER A N 1
ATOM 1367 C CA . SER A 1 170 ? -44.917 7.671 -16.282 1.00 49.19 170 SER A CA 1
ATOM 1368 C C . SER A 1 170 ? -45.952 7.025 -15.343 1.00 49.19 170 SER A C 1
ATOM 1370 O O . SER A 1 170 ? -47.005 6.551 -15.778 1.00 49.19 170 SER A O 1
ATOM 1372 N N . LYS A 1 171 ? -45.682 7.053 -14.034 1.00 51.44 171 LYS A N 1
ATOM 1373 C CA . LYS A 1 171 ? -46.727 7.215 -13.015 1.00 51.44 171 LYS A CA 1
ATOM 1374 C C . LYS A 1 171 ? -46.133 7.795 -11.734 1.00 51.44 171 LYS A C 1
ATOM 1376 O O . LYS A 1 171 ? -45.514 7.118 -10.925 1.00 51.44 171 LYS A O 1
ATOM 1381 N N . LYS A 1 172 ? -46.359 9.099 -11.613 1.00 48.22 172 LYS A N 1
ATOM 1382 C CA . LYS A 1 172 ? -46.325 9.928 -10.412 1.00 48.22 172 LYS A CA 1
ATOM 1383 C C . LYS A 1 172 ? -47.667 9.746 -9.697 1.00 48.22 172 LYS A C 1
ATOM 1385 O O . LYS A 1 172 ? -48.694 9.917 -10.348 1.00 48.22 172 LYS A O 1
ATOM 1390 N N . ALA A 1 173 ? -47.663 9.415 -8.411 1.00 49.09 173 ALA A N 1
ATOM 1391 C CA . ALA A 1 173 ? -48.766 9.608 -7.459 1.00 49.09 173 ALA A CA 1
ATOM 1392 C C . ALA A 1 173 ? -48.311 9.040 -6.105 1.00 49.09 173 ALA A C 1
ATOM 1394 O O . ALA A 1 173 ? -47.716 7.971 -6.091 1.00 49.09 173 ALA A O 1
ATOM 1395 N N . LYS A 1 174 ? -48.574 9.632 -4.949 1.00 37.78 174 LYS A N 1
ATOM 1396 C CA . LYS A 1 174 ? -49.023 10.959 -4.531 1.00 37.78 174 LYS A CA 1
ATOM 1397 C C . LYS A 1 174 ? -48.789 10.968 -3.022 1.00 37.78 174 LYS A C 1
ATOM 1399 O O . LYS A 1 174 ? -48.966 9.880 -2.430 1.00 37.78 174 LYS A O 1
#

Sequence (174 aa):
MKKTLFVFSVVAAFVFSVSSLFAEAAKKNPFERYDKDIKKIDEQIEKENAKPKPSEKAIKKLETDKSKKEEAKTKAIENAKKPIQKSIDTLNAQIEKLKEKSQDTAKQEEELKKQEQKLTEIETWSNGEAASGDKKDDKKDDKKDDDKDSTKKDDKKDDKKDDKKDKDKSKKAK